Protein AF-A0A6L6F7C9-F1 (afdb_monomer_lite)

Secondary structure (DSSP, 8-state):
--HHHHHHHHHHHHHHHHHHHHHHHHHHHHHHHHHHTT-HHHHHHHHHHHHHH--SHHHHHHHHHHHHHHHHHTT-----------

Structure (mmCIF, N/CA/C/O backbone):
data_AF-A0A6L6F7C9-F1
#
_entry.id   AF-A0A6L6F7C9-F1
#
loop_
_atom_site.group_PDB
_atom_site.id
_atom_site.type_symbol
_atom_site.label_atom_id
_atom_site.label_alt_id
_atom_site.label_comp_id
_atom_site.label_asym_id
_atom_site.label_entity_id
_atom_site.label_seq_id
_atom_site.pdbx_PDB_ins_code
_atom_site.Cartn_x
_atom_site.Cartn_y
_atom_site.Cartn_z
_atom_site.occupancy
_atom_site.B_iso_or_equiv
_atom_site.auth_seq_id
_atom_site.auth_comp_id
_atom_site.auth_asym_id
_atom_site.auth_atom_id
_atom_site.pdbx_PDB_model_num
ATOM 1 N N . MET A 1 1 ? 20.419 10.239 -38.132 1.00 55.06 1 MET A N 1
ATOM 2 C CA . MET A 1 1 ? 20.058 10.067 -36.707 1.00 55.06 1 MET A CA 1
ATOM 3 C C . MET A 1 1 ? 21.311 9.596 -35.981 1.00 55.06 1 MET A C 1
ATOM 5 O O . MET A 1 1 ? 21.761 8.493 -36.255 1.00 55.06 1 MET A O 1
ATOM 9 N N . SER A 1 2 ? 21.968 10.453 -35.198 1.00 62.59 2 SER A N 1
ATOM 10 C CA . SER A 1 2 ? 23.259 10.139 -34.569 1.00 62.59 2 SER A CA 1
ATOM 11 C C . SER A 1 2 ? 23.068 9.277 -33.316 1.00 62.59 2 SER A C 1
ATOM 13 O O . SER A 1 2 ? 22.178 9.539 -32.512 1.00 62.59 2 SER A O 1
ATOM 15 N N . VAL A 1 3 ? 23.931 8.270 -33.133 1.00 64.25 3 VAL A N 1
ATOM 16 C CA . VAL A 1 3 ? 23.946 7.333 -31.985 1.00 64.25 3 VAL A CA 1
ATOM 17 C C . VAL A 1 3 ? 23.896 8.066 -30.633 1.00 64.25 3 VAL A C 1
ATOM 19 O O . VAL A 1 3 ? 23.275 7.603 -29.678 1.00 64.25 3 VAL A O 1
ATOM 22 N N . TRP A 1 4 ? 24.473 9.265 -30.581 1.00 58.94 4 TRP A N 1
ATOM 23 C CA . TRP A 1 4 ? 24.456 10.164 -29.431 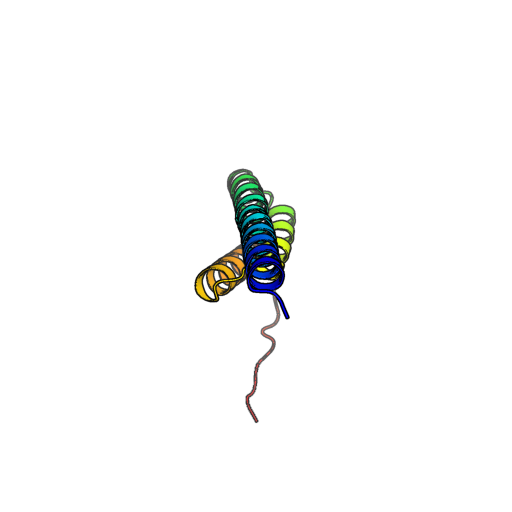1.00 58.94 4 TRP A CA 1
ATOM 24 C C . TRP A 1 4 ? 23.052 10.623 -29.015 1.00 58.94 4 TRP A C 1
ATOM 26 O O . TRP A 1 4 ? 22.782 10.694 -27.823 1.00 58.94 4 TRP A O 1
ATOM 36 N N . VAL A 1 5 ? 22.141 10.867 -29.963 1.00 62.44 5 VAL A N 1
ATOM 37 C CA . VAL A 1 5 ? 20.751 11.279 -29.676 1.00 62.44 5 VAL A CA 1
ATOM 38 C C . VAL A 1 5 ? 19.939 10.115 -29.104 1.00 62.44 5 VAL A C 1
ATOM 40 O O . VAL A 1 5 ? 19.117 10.299 -28.210 1.00 62.44 5 VAL A O 1
ATOM 43 N N . THR A 1 6 ? 20.190 8.891 -29.573 1.00 62.31 6 THR A N 1
ATOM 44 C CA . THR A 1 6 ? 19.563 7.686 -29.012 1.00 62.31 6 THR A CA 1
ATOM 45 C C . THR A 1 6 ? 20.064 7.373 -27.604 1.00 62.31 6 THR A C 1
ATOM 47 O O . THR A 1 6 ? 19.260 7.034 -26.742 1.00 62.31 6 THR A O 1
ATOM 50 N N . VAL A 1 7 ? 21.364 7.533 -27.331 1.00 63.72 7 VAL A N 1
ATOM 51 C CA . VAL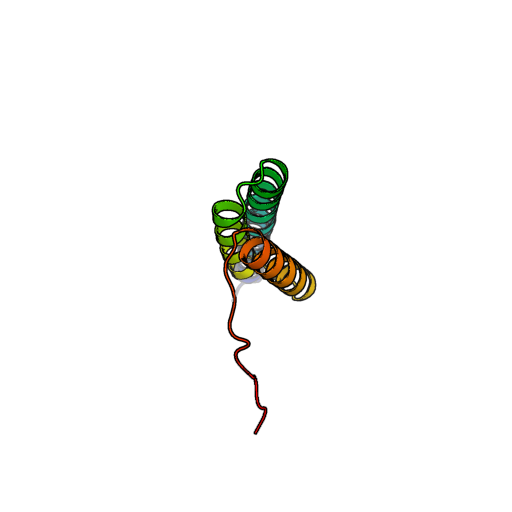 A 1 7 ? 21.933 7.276 -25.996 1.00 63.72 7 VAL A CA 1
ATOM 52 C C . VAL A 1 7 ? 21.434 8.301 -24.976 1.00 63.72 7 VAL A C 1
ATOM 54 O O . VAL A 1 7 ? 20.996 7.908 -23.898 1.00 63.72 7 VAL A O 1
ATOM 57 N N . THR A 1 8 ? 21.402 9.594 -25.317 1.00 63.81 8 THR A N 1
ATOM 58 C CA . THR A 1 8 ? 20.858 10.624 -24.413 1.00 63.81 8 THR A CA 1
ATOM 59 C C . THR A 1 8 ? 19.365 10.434 -24.150 1.00 63.81 8 THR A C 1
ATOM 61 O O . THR A 1 8 ? 18.922 10.607 -23.016 1.00 63.81 8 THR A O 1
ATOM 64 N N . SER A 1 9 ? 18.596 10.007 -25.156 1.00 71.50 9 SER A N 1
ATOM 65 C CA . SER A 1 9 ? 17.175 9.680 -25.003 1.00 71.50 9 SER A CA 1
ATOM 66 C C . SER A 1 9 ? 16.944 8.488 -24.065 1.00 71.50 9 SER A C 1
ATOM 68 O O . SER A 1 9 ? 16.092 8.571 -23.181 1.00 71.50 9 SER A O 1
ATOM 70 N N . ILE A 1 10 ? 17.733 7.413 -24.189 1.00 70.94 10 ILE A N 1
ATOM 71 C CA . ILE A 1 10 ? 17.635 6.234 -23.314 1.00 70.94 10 ILE A CA 1
ATOM 72 C C . ILE A 1 10 ? 18.049 6.582 -21.881 1.00 70.94 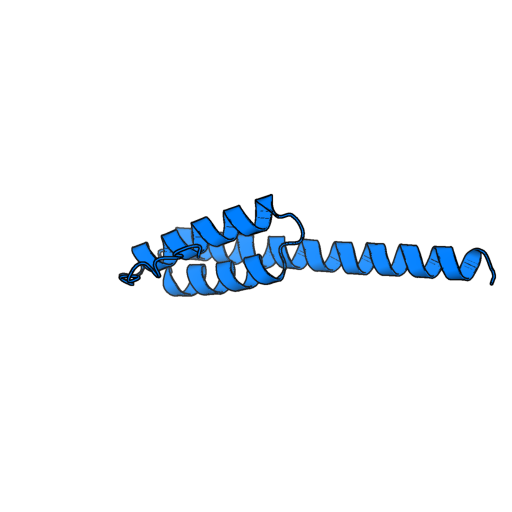10 ILE A C 1
ATOM 74 O O . ILE A 1 10 ? 17.349 6.211 -20.944 1.00 70.94 10 ILE A O 1
ATOM 78 N N . SER A 1 11 ? 19.142 7.324 -21.689 1.00 67.38 11 SER A N 1
ATOM 79 C CA . SER A 1 11 ? 19.586 7.752 -20.357 1.00 67.38 11 SER A CA 1
ATOM 80 C C . SER A 1 11 ? 18.569 8.665 -19.669 1.00 67.38 11 SER A C 1
ATOM 82 O O . SER A 1 11 ? 18.300 8.478 -18.485 1.00 67.38 11 SER A O 1
ATOM 84 N N . LEU A 1 12 ? 17.951 9.599 -20.399 1.00 70.50 12 LEU A N 1
ATOM 85 C CA . LEU A 1 12 ? 16.873 10.437 -19.870 1.00 70.50 12 LEU A CA 1
ATOM 86 C C . LEU A 1 12 ? 15.643 9.599 -19.501 1.00 70.50 12 LEU A C 1
ATOM 88 O O . LEU A 1 12 ? 15.077 9.785 -18.427 1.00 70.50 12 LEU A O 1
ATOM 92 N N . PHE A 1 13 ? 15.268 8.631 -20.344 1.00 68.81 13 PHE A N 1
ATOM 93 C CA . PHE A 1 13 ? 14.212 7.676 -20.017 1.00 68.81 13 PHE A CA 1
ATOM 94 C C . PHE A 1 13 ? 14.539 6.920 -18.730 1.00 68.81 13 PHE A C 1
ATOM 96 O O . PHE A 1 13 ? 13.715 6.892 -17.827 1.00 68.81 13 PHE A O 1
ATOM 103 N N . LEU A 1 14 ? 15.743 6.360 -18.600 1.00 64.06 14 LEU A N 1
ATOM 104 C CA . LEU A 1 14 ? 16.160 5.614 -17.411 1.00 64.06 14 LEU A CA 1
ATOM 105 C C . LEU A 1 14 ? 16.175 6.477 -16.136 1.00 64.06 14 LEU A C 1
ATOM 107 O O . LEU A 1 14 ? 15.786 5.982 -15.081 1.00 64.06 14 LEU A O 1
ATOM 111 N N . LEU A 1 15 ? 16.540 7.759 -16.228 1.00 62.50 15 LEU A N 1
ATOM 112 C CA . LEU A 1 15 ? 16.478 8.701 -15.102 1.00 62.50 15 LEU A CA 1
ATOM 113 C C . LEU A 1 15 ? 15.036 9.007 -14.681 1.00 62.50 15 LEU A C 1
ATOM 115 O O . LEU A 1 15 ? 14.720 8.928 -13.497 1.00 62.50 15 LEU A O 1
ATOM 119 N N . ILE A 1 16 ? 14.137 9.250 -15.639 1.00 62.03 16 ILE A N 1
ATOM 120 C CA . ILE A 1 16 ? 12.698 9.403 -15.368 1.00 62.03 16 ILE A CA 1
ATOM 121 C C . ILE A 1 16 ? 12.160 8.123 -14.717 1.00 62.03 16 ILE A C 1
ATOM 123 O O . ILE A 1 16 ? 11.471 8.153 -13.702 1.00 62.03 16 ILE A O 1
ATOM 127 N N . LEU A 1 17 ? 12.529 6.963 -15.255 1.00 60.56 17 LEU A N 1
ATOM 128 C CA . LEU A 1 17 ? 12.146 5.665 -14.717 1.00 60.56 17 LEU A CA 1
ATOM 129 C C . LEU A 1 17 ? 12.628 5.439 -13.272 1.00 60.56 17 LEU A C 1
ATOM 131 O O . LEU A 1 17 ? 11.940 4.737 -12.526 1.00 60.56 17 LEU A O 1
ATOM 135 N N . GLN A 1 18 ? 13.766 6.026 -12.893 1.00 58.56 18 GLN A N 1
ATOM 136 C CA . GLN A 1 18 ? 14.343 5.972 -11.551 1.00 58.56 18 GLN A CA 1
ATOM 137 C C . GLN A 1 18 ? 13.667 6.958 -10.583 1.00 58.56 18 GLN A C 1
ATOM 139 O O . GLN A 1 18 ? 13.345 6.570 -9.461 1.00 58.56 18 GLN A O 1
ATOM 144 N N . GLU A 1 19 ? 13.378 8.195 -11.000 1.00 59.25 19 GLU A N 1
ATOM 145 C CA . GLU A 1 19 ? 12.628 9.166 -10.179 1.00 59.25 19 GLU A CA 1
ATOM 146 C C . GLU A 1 19 ? 11.200 8.685 -9.861 1.00 59.25 19 GLU A C 1
ATOM 148 O O . GLU A 1 19 ? 10.698 8.859 -8.745 1.00 59.25 19 GLU A O 1
ATOM 153 N N . PHE A 1 20 ? 10.556 7.993 -10.804 1.00 58.38 20 PHE A N 1
ATOM 154 C CA . PHE A 1 20 ? 9.240 7.391 -10.578 1.00 58.38 20 PHE A CA 1
ATOM 155 C C . PHE A 1 20 ? 9.280 6.211 -9.588 1.00 58.38 20 PHE A C 1
ATOM 157 O O . PHE A 1 20 ? 8.356 6.063 -8.787 1.00 58.38 20 PHE A O 1
ATOM 164 N N . ASP A 1 21 ? 10.345 5.400 -9.575 1.00 59.94 21 ASP A N 1
ATOM 165 C CA . ASP A 1 21 ? 10.503 4.328 -8.574 1.00 59.94 21 ASP A CA 1
ATOM 166 C C . ASP A 1 21 ? 10.751 4.907 -7.166 1.00 59.94 21 ASP A C 1
ATOM 168 O O . ASP A 1 21 ? 10.209 4.401 -6.179 1.00 59.94 21 ASP A O 1
ATOM 172 N N . MET A 1 22 ? 11.480 6.026 -7.065 1.00 68.56 22 MET A N 1
ATOM 173 C CA . MET A 1 22 ? 11.628 6.765 -5.801 1.00 68.56 22 MET A CA 1
ATOM 174 C C . MET A 1 22 ? 10.283 7.302 -5.296 1.00 68.56 22 MET A C 1
ATOM 176 O O . MET A 1 22 ? 10.032 7.293 -4.090 1.00 68.56 22 MET A O 1
ATOM 180 N N . SER A 1 23 ? 9.389 7.693 -6.209 1.00 81.31 23 SER A N 1
ATOM 181 C CA . SER A 1 23 ? 8.041 8.163 -5.870 1.00 81.31 23 SER A CA 1
ATOM 182 C C . SER A 1 23 ? 7.197 7.047 -5.242 1.00 81.31 23 SER A C 1
ATOM 184 O O . SER A 1 23 ? 6.583 7.261 -4.198 1.00 81.31 23 SER A O 1
ATOM 186 N N . PHE A 1 24 ? 7.228 5.825 -5.793 1.00 87.06 24 PHE A N 1
ATOM 187 C CA . PHE A 1 24 ? 6.554 4.671 -5.180 1.00 87.06 24 PHE A CA 1
ATOM 188 C C . PHE A 1 24 ? 7.054 4.408 -3.754 1.00 87.06 24 PHE A C 1
ATOM 190 O O . PHE A 1 24 ? 6.253 4.297 -2.824 1.00 87.06 24 PHE A O 1
ATOM 197 N N . ILE A 1 25 ? 8.378 4.319 -3.582 1.00 88.12 25 ILE A N 1
ATOM 198 C CA . ILE A 1 25 ? 8.995 4.020 -2.283 1.00 88.12 25 ILE A CA 1
ATOM 199 C C . ILE A 1 25 ? 8.649 5.108 -1.264 1.00 88.12 25 ILE A C 1
ATOM 201 O O . ILE A 1 25 ? 8.338 4.788 -0.115 1.00 88.12 25 ILE A O 1
ATOM 205 N N . HIS A 1 26 ? 8.656 6.376 -1.680 1.00 90.81 26 HIS A N 1
ATOM 206 C CA . HIS A 1 26 ? 8.280 7.502 -0.835 1.00 90.81 26 HIS A CA 1
ATOM 207 C C . HIS A 1 26 ? 6.854 7.347 -0.288 1.00 90.81 26 HIS A C 1
ATOM 209 O O . HIS A 1 26 ? 6.666 7.301 0.929 1.00 90.81 26 HIS A O 1
ATOM 215 N N . TYR A 1 27 ? 5.859 7.178 -1.165 1.00 93.38 27 TYR A N 1
ATOM 216 C CA . TYR A 1 27 ? 4.464 7.031 -0.743 1.00 93.38 27 TYR A CA 1
ATOM 217 C C . TYR A 1 27 ? 4.223 5.757 0.069 1.00 93.38 27 TYR A C 1
ATOM 219 O O . TYR A 1 27 ? 3.539 5.808 1.089 1.00 93.38 27 TYR A O 1
ATOM 227 N N . ALA A 1 28 ? 4.831 4.630 -0.314 1.00 92.44 28 ALA A N 1
ATOM 228 C CA . ALA A 1 28 ? 4.722 3.376 0.431 1.00 92.44 28 ALA A CA 1
ATOM 229 C C . ALA A 1 28 ? 5.318 3.485 1.847 1.00 92.44 28 ALA A C 1
ATOM 231 O O . ALA A 1 28 ? 4.761 2.948 2.809 1.00 92.44 28 ALA A O 1
ATOM 232 N N . THR A 1 29 ? 6.429 4.212 1.999 1.00 92.94 29 THR A N 1
ATOM 233 C CA . THR A 1 29 ? 7.068 4.452 3.301 1.00 92.94 29 THR A CA 1
ATOM 234 C C . THR A 1 29 ? 6.197 5.350 4.173 1.00 92.94 29 THR A C 1
ATOM 236 O O . THR A 1 29 ? 5.918 5.003 5.322 1.00 92.94 29 THR A O 1
ATOM 239 N N . THR A 1 30 ? 5.706 6.463 3.624 1.00 94.81 30 THR A N 1
ATOM 240 C CA . THR A 1 30 ? 4.798 7.380 4.327 1.00 94.81 30 THR A CA 1
ATOM 241 C C . THR A 1 30 ? 3.509 6.670 4.746 1.00 94.81 30 THR A C 1
ATOM 243 O O . THR A 1 30 ? 3.096 6.779 5.903 1.00 94.81 30 THR A O 1
ATOM 246 N N . ALA A 1 31 ? 2.926 5.857 3.859 1.00 94.25 31 ALA A N 1
ATOM 247 C CA . ALA A 1 31 ? 1.761 5.033 4.162 1.00 94.25 31 ALA A CA 1
ATOM 248 C C . ALA A 1 31 ? 2.039 4.067 5.321 1.00 94.25 31 ALA A C 1
ATOM 250 O O . ALA A 1 31 ? 1.285 4.029 6.290 1.00 94.25 31 ALA A O 1
ATOM 251 N N . SER A 1 32 ? 3.165 3.350 5.271 1.00 92.69 32 SER A N 1
ATOM 252 C CA . SER A 1 32 ? 3.567 2.400 6.316 1.00 92.69 32 SER A CA 1
ATOM 253 C C . SER A 1 32 ? 3.781 3.075 7.678 1.00 92.69 32 SER A C 1
ATOM 255 O O . SER A 1 32 ? 3.461 2.503 8.721 1.00 92.69 32 SER A O 1
ATOM 257 N N . ILE A 1 33 ? 4.305 4.306 7.701 1.00 93.56 33 ILE A N 1
ATOM 258 C CA . ILE A 1 33 ? 4.438 5.101 8.933 1.00 93.56 33 ILE A CA 1
ATOM 259 C C . ILE A 1 33 ? 3.056 5.476 9.481 1.00 93.56 33 ILE A C 1
ATOM 261 O O . ILE A 1 33 ? 2.830 5.355 10.687 1.00 93.56 33 ILE A O 1
ATOM 265 N N . ALA A 1 34 ? 2.129 5.901 8.621 1.00 92.19 34 ALA A N 1
ATOM 266 C CA . ALA A 1 34 ? 0.760 6.223 9.018 1.00 92.19 34 ALA A CA 1
ATOM 267 C C . ALA A 1 34 ? 0.013 4.989 9.567 1.00 92.19 34 ALA A C 1
ATOM 269 O O . ALA A 1 34 ? -0.657 5.093 10.594 1.00 92.19 34 ALA A O 1
ATOM 270 N N . GLU A 1 35 ? 0.201 3.806 8.970 1.00 91.00 35 GLU A N 1
ATOM 271 C CA . GLU A 1 35 ? -0.352 2.538 9.476 1.00 91.00 35 GLU A CA 1
ATOM 272 C C . GLU A 1 35 ? 0.126 2.226 10.893 1.00 91.00 35 GLU A C 1
ATOM 274 O O . GLU A 1 35 ? -0.682 1.889 11.756 1.00 91.00 35 GLU A O 1
ATOM 279 N N . ARG A 1 36 ? 1.430 2.385 11.162 1.00 91.50 36 ARG A N 1
ATOM 280 C CA . ARG A 1 36 ? 2.003 2.172 12.504 1.00 91.50 36 ARG A CA 1
ATOM 281 C C . ARG A 1 36 ? 1.451 3.145 13.545 1.00 91.50 36 ARG A C 1
ATOM 283 O O . ARG A 1 36 ? 1.429 2.815 14.724 1.00 91.50 36 ARG A O 1
ATOM 290 N N . LYS A 1 37 ? 1.007 4.329 13.115 1.00 92.88 37 LYS A N 1
ATOM 291 C CA . LYS A 1 37 ? 0.357 5.336 13.967 1.00 92.88 37 LYS A CA 1
ATOM 292 C C . LYS A 1 37 ? -1.157 5.121 14.109 1.00 92.88 37 LYS A C 1
ATOM 294 O O . LYS A 1 37 ? -1.803 5.898 14.803 1.00 92.88 37 LYS A O 1
ATOM 299 N N . GLY A 1 38 ? -1.734 4.115 13.445 1.00 90.62 38 GLY A N 1
ATOM 300 C CA . GLY A 1 38 ? -3.182 3.877 13.416 1.00 90.62 38 GLY A CA 1
ATOM 301 C C . GLY A 1 38 ? -3.966 4.870 12.548 1.00 90.62 38 GLY A C 1
ATOM 302 O O . GLY A 1 38 ? -5.1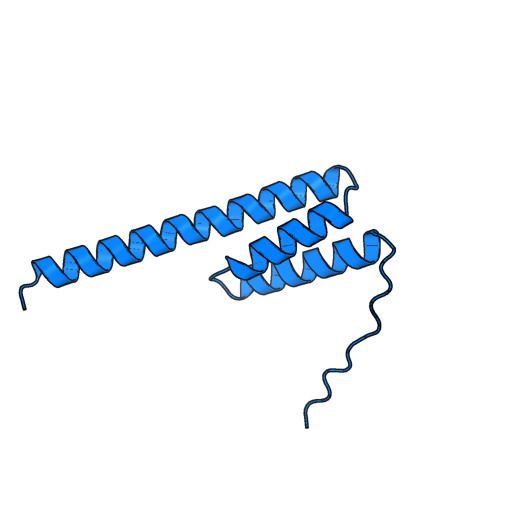94 4.893 12.583 1.00 90.62 38 GLY A O 1
ATOM 303 N N . LEU A 1 39 ? -3.282 5.689 11.744 1.00 93.06 39 LEU A N 1
ATOM 304 C CA . LEU A 1 39 ? -3.884 6.705 10.877 1.00 93.06 39 LEU A CA 1
ATOM 305 C C . LEU A 1 39 ? -4.335 6.076 9.552 1.00 93.06 39 LEU A C 1
ATOM 307 O O . LEU A 1 39 ? -3.831 6.396 8.476 1.00 93.06 39 LEU A O 1
ATOM 311 N N . PHE A 1 40 ? -5.288 5.145 9.619 1.00 90.56 40 PHE A N 1
ATOM 312 C CA . PHE A 1 40 ? -5.644 4.293 8.480 1.00 90.56 40 PHE A CA 1
ATOM 313 C C . PHE A 1 40 ? -6.243 5.049 7.281 1.00 90.56 40 PHE A C 1
ATOM 315 O O . PHE A 1 40 ? -6.027 4.654 6.139 1.00 90.56 40 PHE A O 1
ATOM 322 N N . ILE A 1 41 ? -6.944 6.167 7.497 1.00 92.12 41 ILE A N 1
ATOM 323 C CA . ILE A 1 41 ? -7.472 6.997 6.395 1.00 92.12 41 ILE A CA 1
ATOM 324 C C . ILE A 1 41 ? -6.327 7.647 5.606 1.00 92.12 41 ILE A C 1
ATOM 326 O O . ILE A 1 41 ? -6.347 7.679 4.374 1.00 92.12 41 ILE A O 1
ATOM 330 N N . GLU A 1 42 ? -5.323 8.160 6.313 1.00 92.94 42 GLU A N 1
ATOM 331 C CA . GLU A 1 42 ? -4.147 8.788 5.712 1.00 92.94 42 GLU A CA 1
ATOM 332 C C . GLU A 1 42 ? -3.250 7.743 5.042 1.00 92.94 42 GLU A C 1
ATOM 334 O O . GLU A 1 42 ? -2.812 7.936 3.908 1.00 92.94 42 GLU A O 1
ATOM 339 N N . ALA A 1 43 ? -3.051 6.596 5.693 1.00 94.06 43 ALA A N 1
ATOM 340 C CA . ALA A 1 43 ? -2.353 5.461 5.108 1.00 94.06 43 ALA A CA 1
ATOM 341 C C . ALA A 1 43 ? -3.012 4.999 3.801 1.00 94.06 43 ALA A C 1
ATOM 343 O O . ALA A 1 43 ? -2.324 4.818 2.802 1.00 94.06 43 ALA A O 1
ATOM 344 N N . HIS A 1 44 ? -4.344 4.881 3.773 1.00 95.25 44 HIS A N 1
ATOM 345 C CA . HIS A 1 44 ? -5.086 4.510 2.569 1.00 95.25 44 HIS A CA 1
ATOM 346 C C . HIS A 1 44 ? -4.818 5.473 1.406 1.00 95.25 44 HIS A C 1
ATOM 348 O O . HIS A 1 44 ? -4.541 5.022 0.298 1.00 95.25 44 HIS A O 1
ATOM 354 N N . ARG A 1 45 ? -4.852 6.791 1.648 1.00 95.19 45 ARG A N 1
ATOM 355 C CA . ARG A 1 45 ? -4.555 7.798 0.612 1.00 95.19 45 ARG A CA 1
ATOM 356 C C . ARG A 1 45 ? -3.136 7.642 0.067 1.00 95.19 45 ARG A C 1
ATOM 358 O O . ARG A 1 45 ? -2.964 7.568 -1.143 1.00 95.19 45 ARG A O 1
ATOM 365 N N . ASN A 1 46 ? -2.151 7.497 0.951 1.00 95.12 46 ASN A N 1
ATOM 366 C CA . ASN A 1 46 ? -0.761 7.301 0.541 1.00 95.12 46 ASN A CA 1
ATOM 367 C C . ASN A 1 46 ? -0.557 5.981 -0.224 1.00 95.12 46 ASN A C 1
ATOM 369 O O . ASN A 1 46 ? 0.211 5.944 -1.181 1.00 95.12 46 ASN A O 1
ATOM 373 N N . TRP A 1 47 ? -1.273 4.907 0.126 1.00 95.38 47 TRP A N 1
ATOM 374 C CA . TRP A 1 47 ? -1.249 3.675 -0.665 1.00 95.38 47 TRP A CA 1
ATOM 375 C C . TRP A 1 47 ? -1.868 3.853 -2.051 1.00 95.38 47 TRP A C 1
ATOM 377 O O . TRP A 1 47 ? -1.328 3.312 -3.012 1.00 95.38 47 TRP A O 1
ATOM 387 N N . LEU A 1 48 ? -2.946 4.633 -2.192 1.00 95.19 48 LEU A N 1
ATOM 388 C CA . LEU A 1 48 ? -3.511 4.959 -3.508 1.00 95.19 48 LEU A CA 1
ATOM 389 C C . LEU A 1 48 ? -2.523 5.734 -4.384 1.00 95.19 48 LEU A C 1
ATOM 391 O O . LEU A 1 48 ? -2.426 5.458 -5.581 1.00 95.19 48 LEU A O 1
ATOM 395 N N . ASP A 1 49 ? -1.765 6.661 -3.802 1.00 94.06 49 ASP A N 1
ATOM 396 C CA . ASP A 1 49 ? -0.706 7.352 -4.533 1.00 94.06 49 ASP A CA 1
ATOM 397 C C . ASP A 1 49 ? 0.437 6.391 -4.882 1.00 94.06 49 ASP A C 1
ATOM 399 O O . ASP A 1 49 ? 0.858 6.348 -6.037 1.00 94.06 49 ASP A O 1
ATOM 403 N N . ALA A 1 50 ? 0.849 5.502 -3.972 1.00 92.94 50 ALA A N 1
ATOM 404 C CA . ALA A 1 50 ? 1.827 4.459 -4.286 1.00 92.94 50 ALA A CA 1
ATOM 405 C C . ALA A 1 50 ? 1.379 3.581 -5.475 1.00 92.94 50 ALA A C 1
ATOM 407 O O . ALA A 1 50 ? 2.168 3.331 -6.380 1.00 92.94 50 ALA A O 1
ATOM 408 N N . ILE A 1 51 ? 0.105 3.179 -5.554 1.00 94.25 51 ILE A N 1
ATOM 409 C CA . ILE A 1 51 ? -0.439 2.417 -6.698 1.00 94.25 51 ILE A CA 1
ATOM 410 C C . ILE A 1 51 ? -0.229 3.162 -8.023 1.00 94.25 51 ILE A C 1
ATOM 412 O O . ILE A 1 51 ? 0.134 2.534 -9.018 1.00 94.25 51 ILE A O 1
ATOM 416 N N . ARG A 1 52 ? -0.426 4.488 -8.046 1.00 90.50 52 ARG A N 1
ATOM 417 C CA . ARG A 1 52 ? -0.260 5.318 -9.255 1.00 90.50 52 ARG A CA 1
ATOM 418 C C . ARG A 1 52 ? 1.183 5.354 -9.747 1.00 90.50 52 ARG A C 1
ATOM 420 O O . ARG A 1 52 ? 1.407 5.370 -10.954 1.00 90.50 52 ARG A O 1
ATOM 427 N N . PHE A 1 53 ? 2.145 5.346 -8.827 1.00 87.50 53 PHE A N 1
ATOM 428 C CA . PHE A 1 53 ? 3.573 5.382 -9.152 1.00 87.50 53 PHE 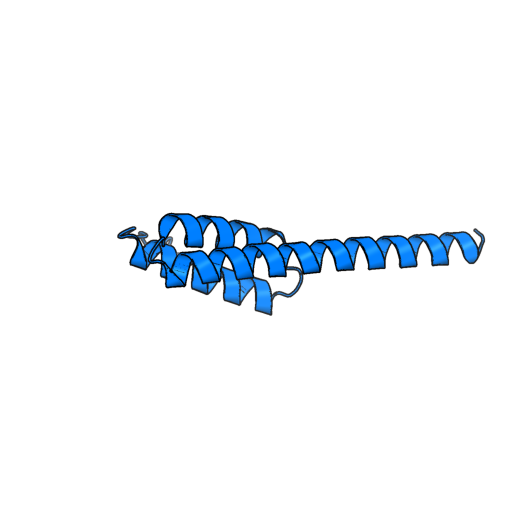A CA 1
ATOM 429 C C . PHE A 1 53 ? 4.204 3.984 -9.284 1.00 87.50 53 PHE A C 1
ATOM 431 O O . PHE A 1 53 ? 5.349 3.858 -9.718 1.00 87.50 53 PHE A O 1
ATOM 438 N N . ALA A 1 54 ? 3.473 2.911 -8.959 1.00 88.25 54 ALA A N 1
ATOM 439 C CA . ALA A 1 54 ? 3.973 1.543 -9.030 1.00 88.25 54 ALA A CA 1
ATOM 440 C C . ALA A 1 54 ? 4.155 1.067 -10.482 1.00 88.25 54 ALA A C 1
ATOM 442 O O . ALA A 1 54 ? 3.195 0.781 -11.198 1.00 88.25 54 ALA A O 1
ATOM 443 N N . ARG A 1 55 ? 5.414 0.895 -10.898 1.00 84.62 55 ARG A N 1
ATOM 444 C CA . ARG A 1 55 ? 5.764 0.399 -12.242 1.00 84.62 55 ARG A CA 1
ATOM 445 C C . ARG A 1 55 ? 5.693 -1.121 -12.358 1.00 84.62 55 ARG A C 1
ATOM 447 O O . ARG A 1 55 ? 5.335 -1.656 -13.404 1.00 84.62 55 ARG A O 1
ATOM 454 N N . LYS A 1 56 ? 6.051 -1.822 -11.280 1.00 85.88 56 LYS A N 1
ATOM 455 C CA . LYS A 1 56 ? 5.980 -3.285 -11.196 1.00 85.88 56 LYS A CA 1
ATOM 456 C C . LYS A 1 56 ? 4.586 -3.696 -10.746 1.00 85.88 56 LYS A C 1
ATOM 458 O O . LYS A 1 56 ? 4.100 -3.218 -9.724 1.00 85.88 56 LYS A O 1
ATOM 463 N N . GLU A 1 57 ? 3.981 -4.648 -11.450 1.00 88.12 57 GLU A N 1
ATOM 464 C CA . GLU A 1 57 ? 2.661 -5.175 -11.086 1.00 88.12 57 GLU A CA 1
ATOM 465 C C . GLU A 1 57 ? 2.634 -5.734 -9.655 1.00 88.12 57 GLU A C 1
ATOM 467 O O . GLU A 1 57 ? 1.653 -5.544 -8.942 1.00 88.12 57 GLU A O 1
ATOM 472 N N . VAL A 1 58 ? 3.728 -6.358 -9.207 1.00 89.12 58 VAL A N 1
ATOM 473 C CA . VAL A 1 58 ? 3.878 -6.859 -7.831 1.00 89.12 58 VAL A CA 1
ATOM 474 C C . VAL A 1 58 ? 3.751 -5.726 -6.809 1.00 89.12 58 VAL A C 1
ATOM 476 O O . VAL A 1 58 ? 3.001 -5.852 -5.845 1.00 89.12 58 VAL A O 1
ATOM 479 N N . ASN A 1 59 ? 4.422 -4.596 -7.051 1.00 89.44 59 ASN A N 1
ATOM 480 C CA . ASN A 1 59 ? 4.359 -3.420 -6.180 1.00 89.44 59 ASN A CA 1
ATOM 481 C C . ASN A 1 59 ? 2.952 -2.817 -6.172 1.00 89.44 59 ASN A C 1
ATOM 483 O O . ASN A 1 59 ? 2.453 -2.425 -5.120 1.00 89.44 59 ASN A O 1
ATOM 487 N N . ARG A 1 60 ? 2.297 -2.795 -7.339 1.00 92.69 60 ARG A N 1
ATOM 488 C CA . ARG A 1 60 ? 0.929 -2.300 -7.485 1.00 92.69 60 ARG A CA 1
ATOM 489 C C . ARG A 1 60 ? -0.064 -3.161 -6.703 1.00 92.69 60 ARG A C 1
ATOM 491 O O . ARG A 1 60 ? -0.792 -2.625 -5.879 1.00 92.69 60 ARG A O 1
ATOM 498 N N . LYS A 1 61 ? -0.035 -4.487 -6.886 1.00 94.31 61 LYS A N 1
ATOM 499 C CA . LYS A 1 61 ? -0.895 -5.439 -6.154 1.00 94.31 61 LYS A CA 1
ATOM 500 C C . LYS A 1 61 ? -0.660 -5.391 -4.650 1.00 94.31 61 LYS A C 1
ATOM 502 O O . LYS A 1 61 ? -1.602 -5.480 -3.868 1.00 94.31 61 LYS A O 1
ATOM 507 N N . TRP A 1 62 ? 0.597 -5.242 -4.236 1.00 92.44 62 TRP A N 1
ATOM 508 C CA . TRP A 1 62 ? 0.925 -5.080 -2.827 1.00 92.44 62 TRP A CA 1
ATOM 509 C C . TRP A 1 62 ? 0.308 -3.798 -2.253 1.00 92.44 62 TRP A C 1
ATOM 511 O O . TRP A 1 62 ? -0.389 -3.863 -1.242 1.00 92.44 62 TRP A O 1
ATOM 521 N N . ALA A 1 63 ? 0.480 -2.659 -2.930 1.00 95.25 63 ALA A N 1
ATOM 522 C CA . ALA A 1 63 ? -0.103 -1.388 -2.509 1.00 95.25 63 ALA A CA 1
ATOM 523 C C . ALA A 1 63 ? -1.646 -1.399 -2.537 1.00 95.25 63 ALA A C 1
ATOM 525 O O . ALA A 1 63 ? -2.265 -0.883 -1.612 1.00 95.25 63 ALA A O 1
ATOM 526 N N . GLU A 1 64 ? -2.274 -2.050 -3.523 1.00 95.88 64 GLU A N 1
ATOM 527 C CA . GLU A 1 64 ? -3.727 -2.296 -3.573 1.00 95.88 64 GLU A CA 1
ATOM 528 C C . GLU A 1 64 ? -4.210 -3.064 -2.335 1.00 95.88 64 GLU A C 1
ATOM 530 O O . GLU A 1 64 ? -5.132 -2.624 -1.647 1.00 95.88 64 GLU A O 1
ATOM 535 N N . GLY A 1 65 ? -3.540 -4.168 -1.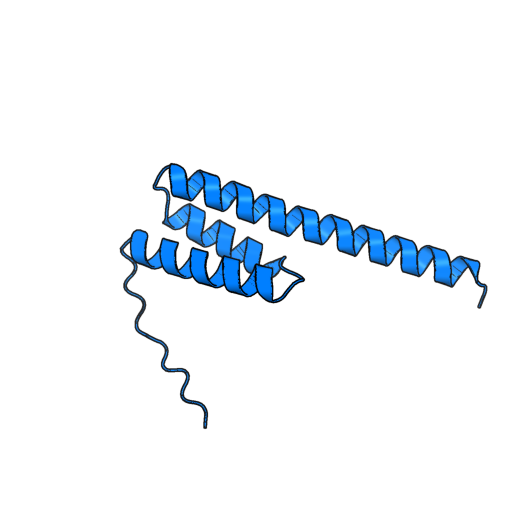989 1.00 95.00 65 GLY A N 1
ATOM 536 C CA . GLY A 1 65 ? -3.880 -4.954 -0.804 1.00 95.00 65 GLY A CA 1
ATOM 537 C C . GLY A 1 65 ? -3.737 -4.163 0.500 1.00 95.00 65 GLY A C 1
ATOM 538 O O . GLY A 1 65 ? -4.568 -4.294 1.404 1.00 95.00 65 GLY A O 1
ATOM 539 N N . ARG A 1 66 ? -2.714 -3.304 0.604 1.00 95.38 66 ARG A N 1
ATOM 540 C CA . ARG A 1 66 ? -2.533 -2.422 1.768 1.00 95.38 66 ARG A CA 1
ATOM 541 C C . ARG A 1 66 ? -3.566 -1.300 1.821 1.00 95.38 66 ARG A C 1
ATOM 543 O O . ARG A 1 66 ? -4.076 -1.011 2.903 1.00 95.38 66 ARG A O 1
ATOM 550 N N . ALA A 1 67 ? -3.931 -0.720 0.680 1.00 94.75 67 ALA A N 1
ATOM 551 C CA . ALA A 1 67 ? -5.004 0.262 0.593 1.00 94.75 67 ALA A CA 1
ATOM 552 C C . ALA A 1 67 ? -6.326 -0.340 1.100 1.00 94.75 67 ALA A C 1
ATOM 554 O O . ALA A 1 67 ? -6.966 0.222 1.990 1.00 94.75 67 ALA A O 1
ATOM 555 N N . ASP A 1 68 ? -6.695 -1.526 0.616 1.00 94.31 68 ASP A N 1
ATOM 556 C CA . ASP A 1 68 ? -7.917 -2.200 1.054 1.00 94.31 68 ASP A CA 1
ATOM 557 C C . ASP A 1 68 ? -7.886 -2.573 2.541 1.00 94.31 68 ASP A C 1
ATOM 559 O O . ASP A 1 68 ? -8.897 -2.436 3.234 1.00 94.31 68 ASP A O 1
ATOM 563 N N . PHE A 1 69 ? -6.733 -3.002 3.063 1.00 92.56 69 PHE A N 1
ATOM 564 C CA . PHE A 1 69 ? -6.551 -3.220 4.499 1.00 92.56 69 PHE A CA 1
ATOM 565 C C . PHE A 1 69 ? -6.788 -1.938 5.307 1.00 92.56 69 PHE A C 1
ATOM 567 O O . PHE A 1 69 ? -7.526 -1.963 6.294 1.00 92.56 69 PHE A O 1
ATOM 574 N N . CYS A 1 70 ? -6.198 -0.818 4.886 1.00 92.06 70 CYS A N 1
ATOM 575 C CA . CYS A 1 70 ? -6.358 0.469 5.554 1.00 92.06 70 CYS A CA 1
ATOM 576 C C . CYS A 1 70 ? -7.811 0.942 5.528 1.00 92.06 70 CYS A C 1
ATOM 578 O O . CYS A 1 70 ? -8.319 1.417 6.537 1.00 92.06 70 CYS A O 1
ATOM 580 N N . LEU A 1 71 ? -8.506 0.768 4.405 1.00 91.75 71 LEU A N 1
ATOM 581 C CA . LEU A 1 71 ? -9.902 1.170 4.281 1.00 91.75 71 LEU A CA 1
ATOM 582 C C . LEU A 1 71 ? -10.837 0.345 5.177 1.00 91.75 71 LEU A C 1
ATOM 584 O O . LEU A 1 71 ? -11.746 0.897 5.792 1.00 91.75 71 LEU A O 1
ATOM 588 N N . LYS A 1 72 ? -10.591 -0.964 5.305 1.00 90.50 72 LYS A N 1
ATOM 589 C CA . LYS A 1 72 ? -11.317 -1.815 6.263 1.00 90.50 72 LYS A CA 1
ATOM 590 C C . LYS A 1 72 ? -11.007 -1.407 7.705 1.00 90.50 72 LYS A C 1
ATOM 592 O O . LYS A 1 72 ? -11.913 -1.295 8.525 1.00 90.50 72 LYS A O 1
ATOM 597 N N . SER A 1 73 ? -9.734 -1.141 7.993 1.00 87.62 73 SER A N 1
ATOM 598 C CA . SER A 1 73 ? -9.253 -0.750 9.325 1.00 87.62 73 SER A CA 1
ATOM 599 C C . SER A 1 73 ? -9.720 0.643 9.754 1.00 87.62 73 SER A C 1
ATOM 601 O O . SER A 1 73 ? -9.824 0.907 10.946 1.00 87.62 73 SER A O 1
ATOM 603 N N . SER A 1 74 ? -10.049 1.532 8.811 1.00 85.81 74 SER A N 1
ATOM 604 C CA . SER A 1 74 ? -10.616 2.854 9.101 1.00 85.81 74 SER A CA 1
ATOM 605 C C . SER A 1 74 ? -12.129 2.843 9.359 1.00 85.81 74 SER A C 1
ATOM 607 O O . SER A 1 74 ? -12.720 3.908 9.527 1.00 85.81 74 SER A O 1
ATOM 609 N N . GLY A 1 75 ? -12.769 1.667 9.385 1.00 78.31 75 GLY A N 1
ATOM 610 C CA . GLY A 1 75 ? -14.221 1.526 9.546 1.00 78.31 75 GLY A CA 1
ATOM 611 C C . GLY A 1 75 ? -15.011 1.663 8.237 1.00 78.31 75 GLY A C 1
ATOM 612 O O . GLY A 1 75 ? -16.243 1.622 8.249 1.00 78.31 75 GLY A O 1
ATOM 613 N N . GLY A 1 76 ? -14.323 1.793 7.097 1.00 59.88 76 GLY A N 1
ATOM 614 C CA . GLY A 1 76 ? -14.933 1.843 5.774 1.00 59.88 76 GLY A CA 1
ATOM 615 C C . GLY A 1 76 ? -15.411 0.465 5.323 1.00 59.88 76 GLY A C 1
ATOM 616 O O . GLY A 1 76 ? -14.646 -0.328 4.775 1.00 59.88 76 GLY A O 1
ATOM 617 N N . HIS A 1 77 ? -16.700 0.179 5.498 1.00 49.09 77 HIS A N 1
ATOM 618 C CA . HIS A 1 77 ? -17.355 -0.935 4.814 1.00 49.09 77 HIS A CA 1
ATOM 619 C C . HIS A 1 77 ? -17.330 -0.685 3.296 1.00 49.09 77 HIS A C 1
ATOM 621 O O . HIS A 1 77 ? -18.103 0.119 2.778 1.00 49.09 77 HIS A O 1
ATOM 627 N N . ARG A 1 78 ? -16.454 -1.375 2.556 1.00 54.69 78 ARG A N 1
ATOM 628 C CA . ARG A 1 78 ? -16.572 -1.471 1.095 1.00 54.69 78 ARG A CA 1
ATOM 629 C C . ARG A 1 78 ? -17.589 -2.551 0.743 1.00 54.69 78 ARG A C 1
ATOM 631 O O . ARG A 1 78 ? -17.316 -3.738 0.906 1.00 54.69 78 ARG A O 1
ATOM 638 N N . VAL A 1 79 ? -18.733 -2.123 0.212 1.00 49.16 79 VAL A N 1
ATOM 639 C CA . VAL A 1 79 ? -19.605 -2.951 -0.630 1.00 49.16 79 VAL A CA 1
ATOM 640 C C . VAL A 1 79 ? -18.729 -3.547 -1.734 1.00 49.16 79 VAL A C 1
ATOM 642 O O . VAL A 1 79 ? -18.068 -2.807 -2.466 1.00 49.16 79 VAL A O 1
ATOM 645 N N . GLN A 1 80 ? -18.662 -4.878 -1.809 1.00 45.06 80 GLN A N 1
ATOM 646 C CA . GLN A 1 80 ? -17.965 -5.588 -2.878 1.00 45.06 80 GLN A CA 1
ATOM 647 C C . GLN A 1 80 ? -18.526 -5.119 -4.223 1.00 45.06 80 GLN A C 1
ATOM 649 O O . GLN A 1 80 ? -19.669 -5.420 -4.562 1.00 45.06 80 GLN A O 1
ATOM 654 N N . VAL A 1 81 ? -17.723 -4.401 -5.010 1.00 48.78 81 VAL A N 1
ATOM 655 C CA . VAL A 1 81 ? -18.024 -4.231 -6.431 1.00 48.78 81 VAL A CA 1
ATOM 656 C C . VAL A 1 81 ? -17.723 -5.574 -7.072 1.00 48.78 81 VAL A C 1
ATOM 658 O O . VAL A 1 81 ? -16.570 -5.945 -7.292 1.00 48.78 81 VAL A O 1
ATOM 661 N N . ASN A 1 82 ? -18.792 -6.338 -7.261 1.00 44.94 82 ASN A N 1
ATOM 662 C CA . ASN A 1 82 ? -18.795 -7.622 -7.926 1.00 44.94 82 ASN A CA 1
ATOM 663 C C . ASN A 1 82 ? -18.261 -7.403 -9.348 1.00 44.94 82 ASN A C 1
ATOM 665 O O . ASN A 1 82 ? -18.962 -6.875 -10.211 1.00 44.94 82 ASN A O 1
ATOM 669 N N . ARG A 1 83 ? -16.992 -7.743 -9.587 1.00 48.00 83 ARG A N 1
ATOM 670 C CA . ARG A 1 83 ? -16.413 -7.775 -10.930 1.00 48.00 83 ARG A CA 1
ATOM 671 C C . ARG A 1 83 ? -16.948 -9.032 -11.611 1.00 48.00 83 ARG A C 1
ATOM 673 O O . ARG A 1 83 ? -16.247 -10.032 -11.709 1.00 48.00 83 ARG A O 1
ATOM 680 N N . GLN A 1 84 ? -18.219 -8.998 -12.008 1.00 43.03 84 GLN A N 1
ATOM 681 C CA . GLN A 1 84 ? -18.756 -9.976 -12.942 1.00 43.03 84 GLN A CA 1
ATOM 682 C C . GLN A 1 84 ? -18.051 -9.742 -14.276 1.00 43.03 84 GLN A C 1
ATOM 684 O O . GLN A 1 84 ? -18.243 -8.719 -14.930 1.00 43.03 84 GLN A O 1
ATOM 689 N N . ALA A 1 85 ? -17.157 -10.667 -14.610 1.00 44.06 85 ALA A N 1
ATOM 690 C CA . ALA A 1 85 ? -16.722 -10.875 -15.974 1.00 44.06 85 ALA A CA 1
ATOM 691 C C . ALA A 1 85 ? -17.943 -11.364 -16.765 1.00 44.06 85 ALA A C 1
ATOM 693 O O . ALA A 1 85 ? -18.506 -12.408 -16.429 1.00 44.06 85 ALA A O 1
ATOM 694 N N . VAL A 1 86 ? -18.356 -10.578 -17.756 1.00 40.72 86 VAL A N 1
ATOM 695 C CA . VAL A 1 86 ? -19.198 -11.019 -18.874 1.00 40.72 86 VAL A CA 1
ATOM 696 C C . VAL A 1 86 ? -18.326 -10.963 -20.114 1.00 40.72 86 VAL A C 1
ATOM 698 O O . VAL A 1 86 ? -17.610 -9.943 -20.255 1.00 40.72 86 VAL A O 1
#

Radius of gyration: 17.54 Å; chains: 1; bounding box: 44×22×51 Å

Sequence (86 aa):
MSVWVTVTSISLFLLILQEFDMSFIHYATTASIAERKGLFIEAHRNWLDAIRFARKEVNRKWAEGRADFCLKSSGGHRVQVNRQAV

Foldseek 3Di:
DDPVVVVVVVVVVVVVLVVLVVQLVVLQVVLVVCVVVLVLVSSLVSLVSSLVSDPDPVSNVVSVVSNVVSCVSVVNDDDDPPPPDD

pLDDT: mean 78.78, std 17.28, range [40.72, 95.88]